Protein AF-A0A350PEY7-F1 (afdb_monomer_lite)

Secondary structure (DSSP, 8-state):
--HHHHHHHHHHHHHHHHH-S-HHHHHHHHHHHHHHHHHTT-HHHHHHHHHHHHHHHHHHHHHHHHTT-HHHHHHHHHHHHHHHHHHHHTTHHHHHHHHHHHHTSTTTS-S-STT-SPPHHHHGGG--

Foldseek 3Di:
DCLVVLLVQLVQLLCCCLPPPCNVVSLVSNLVSLLVNVVVPDVVVNVVSVVVSVVVLVVSLVVCVVVVVVVSNVSSVVSNVVSNCNSNVSCVVVVVVVVVVLCVDPNNPPPPDPDPDDDPVVVCPPVD

pLDDT: mean 77.56, std 16.22, range [42.59, 95.06]

Radius of gyration: 21.5 Å; chains: 1; bounding box: 45×40×64 Å

Structure (mmCIF, N/CA/C/O backbone):
data_AF-A0A350PEY7-F1
#
_entry.id   AF-A0A350PEY7-F1
#
loop_
_atom_site.group_PDB
_atom_site.id
_atom_site.type_symbol
_atom_site.label_atom_id
_atom_site.label_alt_id
_atom_site.label_comp_id
_atom_site.label_asym_id
_atom_site.label_entity_id
_atom_site.label_seq_id
_atom_site.pdbx_PDB_ins_code
_atom_site.Cartn_x
_atom_site.Cartn_y
_atom_site.Cartn_z
_atom_site.occupancy
_atom_site.B_iso_or_equiv
_atom_site.auth_seq_id
_atom_site.auth_comp_id
_atom_site.auth_asym_id
_atom_site.auth_atom_id
_atom_site.pdbx_PDB_model_num
ATOM 1 N N . ASN A 1 1 ? -2.170 0.835 -22.657 1.00 52.88 1 ASN A N 1
ATOM 2 C CA . ASN A 1 1 ? -3.436 1.123 -21.928 1.00 52.88 1 ASN A CA 1
ATOM 3 C C . ASN A 1 1 ? -3.912 0.004 -20.985 1.00 52.88 1 ASN A C 1
ATOM 5 O O . ASN A 1 1 ? -5.063 0.040 -20.575 1.00 52.88 1 ASN A O 1
ATOM 9 N N . ALA A 1 2 ? -3.071 -0.958 -20.571 1.00 60.31 2 ALA A N 1
ATOM 10 C CA . ALA A 1 2 ? -3.497 -2.057 -19.684 1.00 60.31 2 ALA A CA 1
ATOM 11 C C . ALA A 1 2 ? -3.468 -1.709 -18.178 1.00 60.31 2 ALA A C 1
ATOM 13 O O . ALA A 1 2 ? -4.164 -2.343 -17.395 1.00 60.31 2 ALA A O 1
ATOM 14 N N . ALA A 1 3 ? -2.706 -0.687 -17.764 1.00 59.81 3 ALA A N 1
ATOM 15 C CA . ALA A 1 3 ? -2.516 -0.343 -16.348 1.00 59.81 3 ALA A CA 1
ATOM 16 C C . ALA A 1 3 ? -3.815 0.094 -15.638 1.00 59.81 3 ALA A C 1
ATOM 18 O O . ALA A 1 3 ? -4.064 -0.304 -14.503 1.00 59.81 3 ALA A O 1
ATOM 19 N N . LEU A 1 4 ? -4.695 0.831 -16.327 1.00 63.00 4 LEU A N 1
ATOM 20 C CA . LEU A 1 4 ? -5.974 1.289 -15.761 1.00 63.00 4 LEU A CA 1
ATOM 21 C C . LEU A 1 4 ? -6.942 0.140 -15.438 1.00 63.00 4 LEU A C 1
ATOM 23 O O . LEU A 1 4 ? -7.788 0.291 -14.563 1.00 63.00 4 LEU A O 1
ATOM 27 N N . ALA A 1 5 ? -6.811 -1.013 -16.102 1.00 78.38 5 ALA A N 1
ATOM 28 C CA . ALA A 1 5 ? -7.668 -2.167 -15.839 1.00 78.38 5 ALA A CA 1
ATOM 29 C C . ALA A 1 5 ? -7.355 -2.842 -14.491 1.00 78.38 5 ALA A C 1
ATOM 31 O O . ALA A 1 5 ? -8.232 -3.486 -13.918 1.00 78.38 5 ALA A O 1
ATOM 32 N N . TYR A 1 6 ? -6.130 -2.685 -13.971 1.00 82.62 6 TYR A N 1
ATOM 33 C CA . TYR A 1 6 ? -5.686 -3.305 -12.715 1.00 82.62 6 TYR A CA 1
ATOM 34 C C . TYR A 1 6 ? -5.877 -2.406 -11.488 1.00 82.62 6 TYR A C 1
ATOM 36 O O . TYR A 1 6 ? -6.078 -2.922 -10.390 1.00 82.62 6 TYR A O 1
ATOM 44 N N . ALA A 1 7 ? -5.931 -1.085 -11.675 1.00 84.00 7 ALA A N 1
ATOM 45 C CA . ALA A 1 7 ? -6.232 -0.108 -10.627 1.0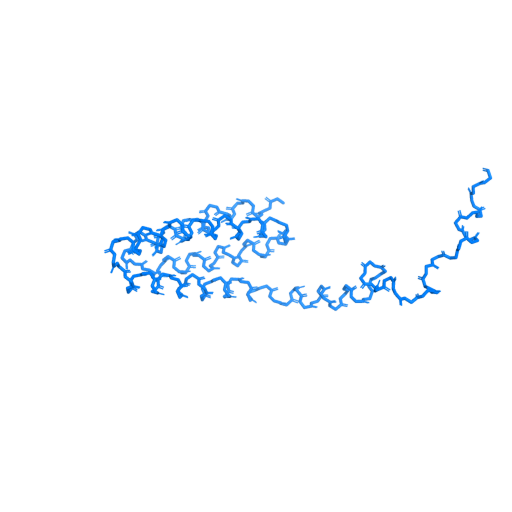0 84.00 7 ALA A CA 1
ATOM 46 C C . ALA A 1 7 ? -7.459 -0.461 -9.745 1.00 84.00 7 ALA A C 1
ATOM 48 O O . ALA A 1 7 ? -7.324 -0.465 -8.518 1.00 84.00 7 ALA A O 1
ATOM 49 N N . PRO A 1 8 ? -8.644 -0.828 -10.288 1.00 88.44 8 PRO A N 1
ATOM 50 C CA . PRO A 1 8 ? -9.787 -1.198 -9.447 1.00 88.44 8 PRO A CA 1
ATOM 51 C C . PRO A 1 8 ? -9.526 -2.450 -8.598 1.00 88.44 8 PRO A C 1
ATOM 53 O O . PRO A 1 8 ? -10.032 -2.549 -7.482 1.00 88.44 8 PRO A O 1
ATOM 56 N N . TRP A 1 9 ? -8.700 -3.385 -9.076 1.00 90.12 9 TRP A N 1
ATOM 57 C CA . TRP A 1 9 ? -8.338 -4.588 -8.323 1.00 90.12 9 TRP A CA 1
ATOM 58 C C . TRP A 1 9 ? -7.388 -4.282 -7.168 1.00 90.12 9 TRP A C 1
ATOM 60 O O . TRP A 1 9 ? -7.537 -4.861 -6.091 1.00 90.12 9 TRP A O 1
ATOM 70 N N . VAL A 1 10 ? -6.463 -3.335 -7.349 1.00 89.12 10 VAL A N 1
ATOM 71 C CA . VAL A 1 10 ? -5.614 -2.865 -6.249 1.00 89.12 10 VAL A CA 1
ATOM 72 C C . VAL A 1 10 ? -6.460 -2.163 -5.186 1.00 89.12 10 VAL A C 1
ATOM 74 O O . VAL A 1 10 ? -6.314 -2.459 -3.999 1.00 89.12 10 VAL A O 1
ATOM 77 N N . LEU A 1 11 ? -7.401 -1.303 -5.595 1.00 91.44 11 LEU A N 1
ATOM 78 C CA . LEU A 1 11 ? -8.335 -0.649 -4.671 1.00 91.44 11 LEU A CA 1
ATOM 79 C C . LEU A 1 11 ? -9.212 -1.666 -3.928 1.00 91.44 11 LEU A C 1
ATOM 81 O O . LEU A 1 11 ? -9.411 -1.532 -2.722 1.00 91.44 11 LEU A O 1
ATOM 85 N N . ALA A 1 12 ? -9.687 -2.714 -4.606 1.00 92.00 12 ALA A N 1
ATOM 86 C CA . ALA A 1 12 ? -10.437 -3.796 -3.971 1.00 92.00 12 ALA A CA 1
ATOM 87 C C . ALA A 1 12 ? -9.586 -4.563 -2.943 1.00 92.00 12 ALA A C 1
ATOM 89 O O . ALA A 1 12 ? -10.069 -4.889 -1.855 1.00 92.00 12 ALA A O 1
ATOM 90 N N . GLY A 1 13 ? -8.310 -4.819 -3.255 1.00 91.38 13 GLY A N 1
ATOM 91 C CA . GLY A 1 13 ? -7.342 -5.405 -2.326 1.00 91.38 13 GLY A CA 1
ATOM 92 C C . GLY A 1 13 ? -7.127 -4.535 -1.085 1.00 91.38 13 GLY A C 1
ATOM 93 O O . GLY A 1 13 ? -7.250 -5.033 0.036 1.00 91.38 13 GLY A O 1
ATOM 94 N N . TYR A 1 14 ? -6.898 -3.233 -1.286 1.00 93.25 14 TYR A N 1
ATOM 95 C CA . TYR A 1 14 ? -6.769 -2.237 -0.219 1.00 93.25 14 TYR A CA 1
ATOM 96 C C . TYR A 1 14 ? -8.021 -2.195 0.669 1.00 93.25 14 TYR A C 1
ATOM 98 O O . TYR A 1 14 ? -7.925 -2.338 1.888 1.00 93.25 14 TYR A O 1
ATOM 106 N N . TRP A 1 15 ? -9.206 -2.076 0.065 1.00 92.62 15 TRP A N 1
ATOM 107 C CA . TRP A 1 15 ? -10.471 -1.991 0.793 1.00 92.62 15 TRP A CA 1
ATOM 108 C C . TRP A 1 15 ? -10.741 -3.247 1.625 1.00 92.62 15 TRP A C 1
ATOM 110 O O . TRP A 1 15 ? -11.157 -3.170 2.781 1.00 92.62 15 TRP A O 1
ATOM 120 N N . LYS A 1 16 ? -10.433 -4.426 1.078 1.00 91.62 16 LYS A N 1
ATOM 121 C CA . LYS A 1 16 ? -10.555 -5.691 1.808 1.00 91.62 16 LYS A CA 1
ATOM 122 C C . LYS A 1 16 ? -9.573 -5.773 2.980 1.00 91.62 16 LYS A C 1
ATOM 124 O O . LYS A 1 16 ? -9.930 -6.313 4.022 1.00 91.62 16 LYS A O 1
ATOM 129 N N . LEU A 1 17 ? -8.367 -5.226 2.839 1.00 91.12 17 LEU A N 1
ATOM 130 C CA . LEU A 1 17 ? -7.367 -5.142 3.910 1.00 91.12 17 LEU A CA 1
ATOM 131 C C . LEU A 1 17 ? -7.819 -4.254 5.077 1.00 91.12 17 LEU A C 1
ATOM 133 O O . LEU A 1 17 ? -7.525 -4.575 6.231 1.00 91.12 17 LEU A O 1
ATOM 137 N N . THR A 1 18 ? -8.540 -3.171 4.783 1.00 87.88 18 THR A N 1
ATOM 138 C CA . THR A 1 18 ? -9.003 -2.203 5.786 1.00 87.88 18 THR A CA 1
ATOM 139 C C . THR A 1 18 ? -10.343 -2.577 6.423 1.00 87.88 18 THR A C 1
ATOM 141 O O . THR A 1 18 ? -10.498 -2.391 7.628 1.00 87.88 18 THR A O 1
ATOM 144 N N . HIS A 1 19 ? -11.282 -3.152 5.663 1.00 86.75 19 HIS A N 1
ATOM 145 C CA . HIS A 1 19 ? -12.668 -3.375 6.106 1.00 86.75 19 HIS A CA 1
ATOM 146 C C . HIS A 1 19 ? -13.031 -4.846 6.369 1.00 86.75 19 HIS A C 1
ATOM 148 O O . HIS A 1 19 ? -14.084 -5.124 6.943 1.00 86.75 19 HIS A O 1
ATOM 154 N N . SER A 1 20 ? -12.198 -5.815 5.967 1.00 85.56 20 SER A N 1
ATOM 155 C CA . SER A 1 20 ? -12.486 -7.242 6.172 1.00 85.56 20 SER A CA 1
ATOM 156 C C . SER A 1 20 ? -11.694 -7.848 7.328 1.00 85.56 20 SER A C 1
ATOM 158 O O . SER A 1 20 ? -10.526 -7.535 7.558 1.00 85.56 20 SER A O 1
ATOM 160 N N . LYS A 1 21 ? -12.301 -8.835 7.999 1.00 80.75 21 LYS A N 1
ATOM 161 C CA . LYS A 1 21 ? -11.599 -9.706 8.954 1.00 80.75 21 LYS A CA 1
ATOM 162 C C . LYS A 1 21 ? -10.545 -10.581 8.262 1.00 80.75 21 LYS A C 1
ATOM 164 O O . LYS A 1 21 ? -9.524 -10.902 8.865 1.00 80.75 21 LYS A O 1
ATOM 169 N N . ASN A 1 22 ? -10.763 -10.953 6.994 1.00 87.25 22 ASN A N 1
ATOM 170 C CA . ASN A 1 22 ? -9.836 -11.795 6.235 1.00 87.25 22 ASN A CA 1
ATOM 171 C C . ASN A 1 22 ? -8.781 -10.949 5.502 1.00 87.25 22 ASN A C 1
ATOM 173 O O . ASN A 1 22 ? -8.846 -10.737 4.287 1.00 87.25 22 ASN A O 1
ATOM 177 N N . LYS A 1 23 ? -7.793 -10.479 6.271 1.00 87.38 23 LYS A N 1
ATOM 178 C CA . LYS A 1 23 ? -6.701 -9.625 5.780 1.00 87.38 23 LYS A CA 1
ATOM 179 C C . LYS A 1 23 ? -5.772 -10.339 4.795 1.00 87.38 23 LYS A C 1
ATOM 181 O O . LYS A 1 23 ? -5.249 -9.695 3.894 1.00 87.38 23 LYS A O 1
ATOM 186 N N . LEU A 1 24 ? -5.607 -11.660 4.915 1.00 89.44 24 LEU A N 1
ATOM 187 C CA . LEU A 1 24 ? -4.732 -12.445 4.037 1.00 89.44 24 LEU A CA 1
ATOM 188 C C . LEU A 1 24 ? -5.243 -12.450 2.592 1.00 89.44 24 LEU A C 1
ATOM 190 O O . LEU A 1 24 ? -4.483 -12.222 1.657 1.00 89.44 24 LEU A O 1
ATOM 194 N N . ALA A 1 25 ? -6.550 -12.643 2.406 1.00 89.19 25 ALA A N 1
ATOM 195 C CA . ALA A 1 25 ? -7.150 -12.592 1.078 1.00 89.19 25 ALA A CA 1
ATOM 196 C C . ALA A 1 25 ? -7.131 -11.171 0.478 1.00 89.19 25 ALA A C 1
ATOM 198 O O . ALA A 1 25 ? -7.094 -11.032 -0.741 1.00 89.19 25 ALA A O 1
ATOM 199 N N . GLY A 1 26 ? -7.164 -10.127 1.317 1.00 90.88 26 GLY A N 1
ATOM 200 C CA . GLY A 1 26 ? -6.940 -8.741 0.889 1.00 90.88 26 GLY A CA 1
ATOM 201 C C . GLY A 1 26 ? -5.498 -8.504 0.441 1.00 90.88 26 GLY A C 1
ATOM 202 O O . GLY A 1 26 ? -5.280 -7.971 -0.642 1.00 90.88 26 GLY A O 1
ATOM 203 N N . LEU A 1 27 ? -4.525 -8.989 1.221 1.00 92.19 27 LEU A N 1
ATOM 204 C CA . LEU A 1 27 ? -3.101 -8.909 0.901 1.00 92.19 27 LEU A CA 1
ATOM 205 C C . LEU A 1 27 ? -2.774 -9.609 -0.419 1.00 92.19 27 LEU A C 1
ATOM 207 O O . LEU A 1 27 ? -2.140 -9.008 -1.274 1.00 92.19 27 LEU A O 1
ATOM 211 N N . LEU A 1 28 ? -3.224 -10.853 -0.608 1.00 91.94 28 LEU A N 1
ATOM 212 C CA . LEU A 1 28 ? -2.966 -11.599 -1.842 1.00 91.94 28 LEU A CA 1
ATOM 213 C C . LEU A 1 28 ? -3.527 -10.871 -3.067 1.00 91.94 28 LEU A C 1
ATOM 215 O O . LEU A 1 28 ? -2.830 -10.741 -4.071 1.00 91.94 28 LEU A O 1
ATOM 219 N N . LEU A 1 29 ? -4.755 -10.353 -2.968 1.00 92.75 29 LEU A N 1
ATOM 220 C CA . LEU A 1 29 ? -5.371 -9.584 -4.046 1.00 92.75 29 LEU A CA 1
ATOM 221 C C . LEU A 1 29 ? -4.584 -8.300 -4.339 1.00 92.75 29 LEU A C 1
ATOM 223 O O . LEU A 1 29 ? -4.289 -8.024 -5.498 1.00 92.75 29 LEU A O 1
ATOM 227 N N . PHE A 1 30 ? -4.207 -7.556 -3.296 1.00 93.19 30 PHE A N 1
ATOM 228 C CA . PHE A 1 30 ? -3.416 -6.334 -3.416 1.00 93.19 30 PHE A CA 1
ATOM 229 C C . PHE A 1 30 ? -2.050 -6.603 -4.063 1.00 93.19 30 PHE A C 1
ATOM 231 O O . PHE A 1 30 ? -1.706 -5.945 -5.039 1.00 93.19 30 PHE A O 1
ATOM 238 N N . CYS A 1 31 ? -1.307 -7.609 -3.590 1.00 90.88 31 CYS A N 1
ATOM 239 C CA . CYS A 1 31 ? -0.008 -7.999 -4.146 1.00 90.88 31 CYS A CA 1
ATOM 240 C C . CYS A 1 31 ? -0.097 -8.358 -5.631 1.00 90.88 31 CYS A C 1
ATOM 242 O O . CYS A 1 31 ? 0.700 -7.876 -6.433 1.00 90.88 31 CYS A O 1
ATOM 244 N N . VAL A 1 32 ? -1.051 -9.220 -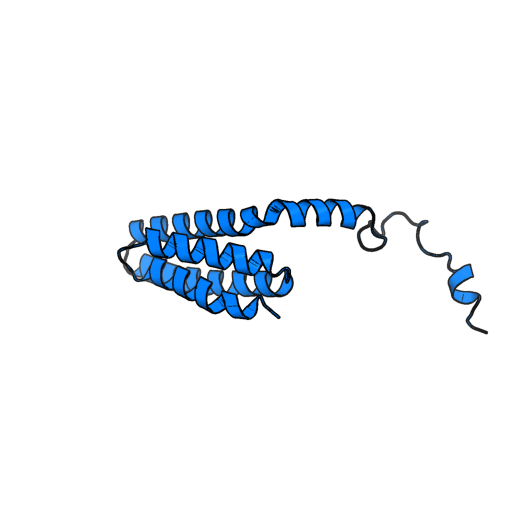5.997 1.00 90.25 32 VAL A N 1
ATOM 245 C CA . VAL A 1 32 ? -1.214 -9.696 -7.378 1.00 90.25 32 VAL A CA 1
ATOM 246 C C . VAL A 1 32 ? -1.614 -8.542 -8.291 1.00 90.25 32 VAL A C 1
ATOM 248 O O . VAL A 1 32 ? -1.033 -8.383 -9.362 1.00 90.25 32 VAL A O 1
ATOM 251 N N . ALA A 1 33 ? -2.564 -7.711 -7.861 1.00 90.56 33 ALA A N 1
ATOM 252 C CA . ALA A 1 33 ? -3.002 -6.557 -8.632 1.00 90.56 33 ALA A CA 1
ATOM 253 C C . ALA A 1 33 ? -1.870 -5.530 -8.811 1.00 90.56 33 ALA A C 1
ATOM 255 O O . ALA A 1 33 ? -1.639 -5.090 -9.934 1.00 90.56 33 ALA A O 1
ATOM 256 N N . MET A 1 34 ? -1.108 -5.233 -7.751 1.00 88.12 34 MET A N 1
ATOM 257 C CA . MET A 1 34 ? 0.067 -4.355 -7.818 1.00 88.12 34 MET A CA 1
ATOM 258 C C . MET A 1 34 ? 1.130 -4.908 -8.770 1.00 88.12 34 MET A C 1
ATOM 260 O O . MET A 1 34 ? 1.647 -4.178 -9.609 1.00 88.12 34 MET A O 1
ATOM 264 N N . ALA A 1 35 ? 1.435 -6.207 -8.697 1.00 87.00 35 ALA A N 1
ATOM 265 C CA . ALA A 1 35 ? 2.400 -6.833 -9.599 1.00 87.00 35 ALA A CA 1
ATOM 266 C C . ALA A 1 35 ? 1.957 -6.745 -11.071 1.00 87.00 35 ALA A C 1
ATOM 268 O O . ALA A 1 35 ? 2.778 -6.494 -11.954 1.00 87.00 35 ALA A O 1
ATOM 269 N N . LEU A 1 36 ? 0.662 -6.928 -11.348 1.00 86.00 36 LEU A N 1
ATOM 270 C CA . LEU A 1 36 ? 0.100 -6.803 -12.695 1.00 86.00 36 LEU A CA 1
ATOM 271 C C . LEU A 1 36 ? 0.109 -5.357 -13.200 1.00 86.00 36 LEU A C 1
ATOM 273 O O . LEU A 1 36 ? 0.419 -5.129 -14.370 1.00 86.00 36 LEU A O 1
ATOM 277 N N . GLU A 1 37 ? -0.188 -4.393 -12.330 1.00 84.94 37 GLU A N 1
ATOM 278 C CA . GLU A 1 37 ? -0.140 -2.969 -12.653 1.00 84.94 37 GLU A CA 1
ATOM 279 C C . GLU A 1 37 ? 1.285 -2.526 -13.001 1.00 84.94 37 GLU A C 1
ATOM 281 O O . GLU A 1 37 ? 1.504 -1.938 -14.060 1.00 84.94 37 GLU A O 1
ATOM 286 N N . VAL A 1 38 ? 2.267 -2.882 -12.167 1.00 81.31 38 VAL A N 1
ATOM 287 C CA . VAL A 1 38 ? 3.682 -2.564 -12.410 1.00 81.31 38 VAL A CA 1
ATOM 288 C C . VAL A 1 38 ? 4.167 -3.244 -13.696 1.00 81.31 38 VAL A C 1
ATOM 290 O O . VAL A 1 38 ? 4.831 -2.613 -14.521 1.00 81.31 38 VAL A O 1
ATOM 293 N N . ARG A 1 39 ? 3.776 -4.505 -13.936 1.00 80.38 39 ARG A N 1
ATOM 294 C CA . ARG A 1 39 ? 4.112 -5.238 -15.170 1.00 80.38 39 ARG A CA 1
ATOM 295 C C . ARG A 1 39 ? 3.513 -4.609 -16.428 1.00 80.38 39 ARG A C 1
ATOM 297 O O . ARG A 1 39 ? 4.042 -4.832 -17.514 1.00 80.38 39 ARG A O 1
ATOM 304 N N . ALA A 1 40 ? 2.440 -3.825 -16.315 1.00 79.12 40 ALA A N 1
ATOM 305 C CA . ALA A 1 40 ? 1.856 -3.124 -17.456 1.00 79.12 40 ALA A CA 1
ATOM 306 C C . ALA A 1 40 ? 2.782 -2.034 -18.035 1.00 79.12 40 ALA A C 1
ATOM 308 O O . ALA A 1 40 ? 2.474 -1.495 -19.098 1.00 79.12 40 ALA A O 1
ATOM 309 N N . GLY A 1 41 ? 3.909 -1.725 -17.377 1.00 69.56 41 GLY A N 1
ATOM 310 C CA . GLY A 1 41 ? 5.015 -0.975 -17.976 1.00 69.56 41 GLY A CA 1
ATOM 311 C C . GLY A 1 41 ? 4.765 0.526 -18.127 1.00 69.56 41 GLY A C 1
ATOM 312 O O . GLY A 1 41 ? 5.447 1.185 -18.907 1.00 69.56 41 GLY A O 1
ATOM 313 N N . HIS A 1 42 ? 3.798 1.084 -17.396 1.00 76.25 42 HIS A N 1
ATOM 314 C CA . HIS A 1 42 ? 3.497 2.518 -17.397 1.00 76.25 42 HIS A CA 1
ATOM 315 C C . HIS A 1 42 ? 3.902 3.160 -16.057 1.00 76.25 42 HIS A C 1
ATOM 317 O O . HIS A 1 42 ? 3.034 3.401 -15.215 1.00 76.25 42 HIS A O 1
ATOM 323 N N . PRO A 1 43 ? 5.193 3.488 -15.846 1.00 72.75 43 PRO A N 1
ATOM 324 C CA . PRO A 1 43 ? 5.690 3.985 -14.559 1.00 72.75 43 PRO A CA 1
ATOM 325 C C . PRO A 1 43 ? 5.010 5.284 -14.104 1.00 72.75 43 PRO A C 1
ATOM 327 O O . PRO A 1 43 ? 4.831 5.492 -12.909 1.00 72.75 43 PRO A O 1
ATOM 330 N N . GLN A 1 44 ? 4.566 6.127 -15.045 1.00 74.44 44 GLN A N 1
ATOM 331 C CA . GLN A 1 44 ? 3.793 7.337 -14.742 1.00 74.44 44 GLN A CA 1
ATOM 332 C C . GLN A 1 44 ? 2.468 7.012 -14.040 1.00 74.44 44 GLN A C 1
ATOM 334 O O . GLN A 1 44 ? 2.145 7.631 -13.032 1.00 74.44 44 GLN A O 1
ATOM 339 N N . ILE A 1 45 ? 1.713 6.026 -14.539 1.00 80.44 45 ILE A N 1
ATOM 340 C CA . ILE A 1 45 ? 0.406 5.660 -13.973 1.00 80.44 45 ILE A CA 1
ATOM 341 C C . ILE A 1 45 ? 0.598 5.081 -12.572 1.00 80.44 45 ILE A C 1
ATOM 343 O O . ILE A 1 45 ? -0.036 5.555 -11.635 1.00 80.44 45 ILE A O 1
ATOM 347 N N . THR A 1 46 ? 1.535 4.143 -12.417 1.00 82.44 46 THR A N 1
ATOM 348 C CA . THR A 1 46 ? 1.854 3.541 -11.117 1.00 82.44 46 THR A CA 1
ATOM 349 C C . THR A 1 46 ? 2.296 4.588 -10.096 1.00 82.44 46 THR A C 1
ATOM 351 O O . THR A 1 46 ? 1.880 4.537 -8.943 1.00 82.44 46 THR A O 1
ATOM 354 N N . TYR A 1 47 ? 3.088 5.583 -10.505 1.00 82.50 47 TYR A N 1
ATOM 355 C CA . TYR A 1 47 ? 3.515 6.670 -9.624 1.00 82.50 47 TYR A CA 1
ATOM 356 C C . TYR A 1 47 ? 2.332 7.479 -9.072 1.00 82.50 47 TYR A C 1
ATOM 358 O O . TYR A 1 47 ? 2.218 7.660 -7.860 1.00 82.50 47 TYR A O 1
ATOM 366 N N . TYR A 1 48 ? 1.407 7.913 -9.934 1.00 85.69 48 TYR A N 1
ATOM 367 C CA . TYR A 1 48 ? 0.205 8.626 -9.483 1.00 85.69 48 TYR A CA 1
ATOM 368 C C . TYR A 1 48 ? -0.731 7.739 -8.660 1.00 85.69 48 TYR A C 1
ATOM 370 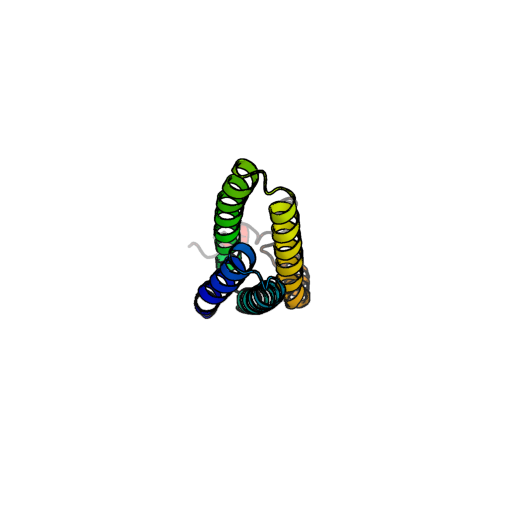O O . TYR A 1 48 ? -1.352 8.198 -7.702 1.00 85.69 48 TYR A O 1
ATOM 378 N N . PHE A 1 49 ? -0.807 6.458 -8.999 1.00 85.62 49 PHE A N 1
ATOM 379 C CA . PHE A 1 49 ? -1.655 5.512 -8.297 1.00 85.62 49 PHE A CA 1
ATOM 380 C C . PHE A 1 49 ? -1.145 5.195 -6.880 1.00 85.62 49 PHE A C 1
ATOM 382 O O . PHE A 1 49 ? -1.936 5.099 -5.942 1.00 85.62 49 PHE A O 1
ATOM 389 N N . MET A 1 50 ? 0.175 5.166 -6.675 1.00 85.06 50 MET A N 1
ATOM 390 C CA . MET A 1 50 ? 0.774 5.071 -5.338 1.00 85.06 50 MET A CA 1
ATOM 391 C C . MET A 1 50 ? 0.394 6.258 -4.443 1.00 85.06 50 MET A C 1
ATOM 393 O O . MET A 1 50 ? 0.130 6.059 -3.256 1.00 85.06 50 MET A O 1
ATOM 397 N N . TYR A 1 51 ? 0.287 7.475 -4.992 1.00 89.25 51 TYR A N 1
ATOM 398 C CA . TYR A 1 51 ? -0.229 8.615 -4.227 1.00 89.25 51 TYR A CA 1
ATOM 399 C C . TYR A 1 51 ? -1.690 8.437 -3.832 1.00 89.25 51 TYR A C 1
ATOM 401 O O . TYR A 1 51 ? -2.042 8.729 -2.691 1.00 89.25 51 TYR A O 1
ATOM 409 N N . LEU A 1 52 ? -2.534 7.928 -4.734 1.00 90.50 52 LEU A N 1
ATOM 410 C CA . LEU A 1 52 ? -3.937 7.643 -4.427 1.00 90.50 52 LEU A CA 1
ATOM 411 C C . LEU A 1 52 ? -4.057 6.671 -3.241 1.00 90.50 52 LEU A C 1
ATOM 413 O O . LEU A 1 52 ? -4.762 6.969 -2.277 1.00 90.50 52 LEU A O 1
ATOM 417 N N . ILE A 1 53 ? -3.332 5.546 -3.281 1.00 91.25 53 ILE A N 1
ATOM 418 C CA . ILE A 1 53 ? -3.283 4.577 -2.174 1.00 91.25 53 ILE A CA 1
ATOM 419 C C . ILE A 1 53 ? -2.749 5.240 -0.895 1.00 91.25 53 ILE A C 1
ATOM 421 O O . ILE A 1 53 ? -3.294 5.016 0.184 1.00 91.25 53 ILE A O 1
ATOM 425 N N . GLY A 1 54 ? -1.724 6.089 -1.009 1.00 92.75 54 GLY A N 1
ATOM 426 C CA . GLY A 1 54 ? -1.154 6.836 0.112 1.00 92.75 54 GLY A CA 1
ATOM 427 C C . GLY A 1 54 ? -2.169 7.751 0.803 1.00 92.75 54 GLY A C 1
ATOM 428 O O . GLY A 1 54 ? -2.293 7.712 2.026 1.00 92.75 54 GLY A O 1
ATOM 429 N N . PHE A 1 55 ? -2.948 8.526 0.045 1.00 94.81 55 PHE A N 1
ATOM 430 C CA . PHE A 1 55 ? -3.990 9.390 0.611 1.00 94.81 55 PHE A CA 1
ATOM 431 C C . PHE A 1 55 ? -5.117 8.594 1.278 1.00 94.81 55 PHE A C 1
ATOM 433 O O . PHE A 1 55 ? -5.573 8.975 2.360 1.00 94.81 55 PHE A O 1
ATOM 440 N N . LEU A 1 56 ? -5.538 7.475 0.679 1.00 92.81 56 LEU A N 1
ATOM 441 C CA . LEU A 1 56 ? -6.523 6.574 1.289 1.00 92.81 56 LEU A CA 1
ATOM 442 C C . LEU A 1 56 ? -6.003 6.004 2.610 1.00 92.81 56 LEU A C 1
ATOM 444 O O . LEU A 1 56 ? -6.696 6.075 3.627 1.00 92.81 56 LEU A O 1
ATOM 448 N N . TRP A 1 57 ? -4.757 5.525 2.612 1.00 94.06 57 TRP A N 1
ATOM 449 C CA . TRP A 1 57 ? -4.104 5.008 3.809 1.00 94.06 57 TRP A CA 1
ATOM 450 C C . TRP A 1 57 ? -4.019 6.065 4.909 1.00 94.06 57 TRP A C 1
ATOM 452 O O . TRP A 1 57 ? -4.356 5.756 6.048 1.00 94.06 57 TRP A O 1
ATOM 462 N N . ILE A 1 58 ? -3.648 7.313 4.599 1.00 95.06 58 ILE A N 1
ATOM 463 C CA . ILE A 1 58 ? -3.624 8.408 5.584 1.00 95.06 58 ILE A CA 1
ATOM 464 C C . ILE A 1 58 ? -5.024 8.651 6.163 1.00 95.06 58 ILE A C 1
ATOM 466 O O . ILE A 1 58 ? -5.171 8.763 7.381 1.00 95.06 58 ILE A O 1
ATOM 470 N N . SER A 1 59 ? -6.056 8.701 5.313 1.00 94.00 59 SER A N 1
ATOM 471 C CA . SER A 1 59 ? -7.442 8.924 5.745 1.00 94.00 59 SER A CA 1
ATOM 472 C C . SER A 1 59 ? -7.931 7.832 6.701 1.00 94.00 59 SER A C 1
ATOM 474 O O . SER A 1 59 ? -8.472 8.133 7.767 1.00 94.00 59 SER A O 1
ATOM 476 N N . ASP A 1 60 ? -7.704 6.564 6.357 1.00 91.25 60 ASP A N 1
ATOM 477 C CA . ASP A 1 60 ? -8.133 5.435 7.186 1.00 91.25 60 ASP A CA 1
ATOM 478 C C . ASP A 1 60 ? -7.279 5.298 8.450 1.00 91.25 60 ASP A C 1
ATOM 480 O O . ASP A 1 60 ? -7.798 5.009 9.529 1.00 91.25 60 ASP A O 1
ATOM 484 N N . SER A 1 61 ? -5.983 5.594 8.356 1.00 91.44 61 SER A N 1
ATOM 485 C CA . SER A 1 61 ? -5.085 5.634 9.512 1.00 91.44 61 SER A CA 1
ATOM 486 C C . SER A 1 61 ? -5.521 6.685 10.523 1.00 91.44 61 SER A C 1
ATOM 488 O O . SER A 1 61 ? -5.539 6.414 11.721 1.00 91.44 61 SER A O 1
ATOM 490 N N . TRP A 1 62 ? -5.938 7.865 10.059 1.00 93.75 62 TRP A N 1
ATOM 491 C CA . TRP A 1 62 ? -6.440 8.917 10.937 1.00 93.75 62 TRP A CA 1
ATOM 492 C C . TRP A 1 62 ? -7.699 8.485 11.702 1.00 93.75 62 TRP A C 1
ATOM 494 O O . TRP A 1 62 ? -7.798 8.735 12.905 1.00 93.75 62 TRP A O 1
ATOM 504 N N . LYS A 1 63 ? -8.626 7.771 11.046 1.00 91.94 63 LYS A N 1
ATOM 505 C CA . LYS A 1 63 ? -9.813 7.196 11.707 1.00 91.94 63 LYS A CA 1
ATOM 506 C C . LYS A 1 63 ? -9.421 6.179 12.781 1.00 91.94 63 LYS A C 1
ATOM 508 O O . LYS A 1 63 ? -9.862 6.308 13.919 1.00 91.94 63 LYS A O 1
ATOM 513 N N . LEU A 1 64 ? -8.531 5.238 12.457 1.00 90.69 64 LEU A N 1
ATOM 514 C CA . LEU A 1 64 ? -8.070 4.208 13.398 1.00 90.69 64 LEU A CA 1
ATOM 515 C C . LEU A 1 64 ? -7.342 4.806 14.609 1.00 90.69 64 LEU A C 1
ATOM 517 O O . LEU A 1 64 ? -7.525 4.351 15.737 1.00 90.69 64 LEU A O 1
ATOM 521 N N . ILE A 1 65 ? -6.542 5.855 14.403 1.00 91.94 65 ILE A N 1
ATOM 522 C CA . ILE A 1 65 ? -5.880 6.577 15.498 1.00 91.94 65 ILE A CA 1
ATOM 523 C C . ILE A 1 65 ? -6.920 7.265 16.390 1.00 91.94 65 ILE A C 1
ATOM 525 O O . ILE A 1 65 ? -6.825 7.180 17.616 1.00 91.94 65 ILE A O 1
ATOM 529 N N . LYS A 1 66 ? -7.938 7.902 15.796 1.00 93.50 66 LYS A N 1
ATOM 530 C CA . LYS A 1 66 ? -9.029 8.552 16.537 1.00 93.50 66 LYS A CA 1
ATOM 531 C C . LYS A 1 66 ? -9.847 7.549 17.360 1.00 93.50 66 LYS A C 1
ATOM 533 O O . LYS A 1 66 ? -10.234 7.857 18.484 1.00 93.50 66 LYS A O 1
ATOM 538 N N . GLU A 1 67 ? -10.059 6.349 16.829 1.00 92.31 67 GLU A N 1
ATOM 539 C CA . GLU A 1 67 ? -10.753 5.237 17.495 1.00 92.31 67 GLU A CA 1
ATOM 540 C C . GLU A 1 67 ? -9.869 4.480 18.505 1.00 92.31 67 GLU A C 1
ATOM 542 O O . GLU A 1 67 ? -10.346 3.577 19.186 1.00 92.31 67 GLU A O 1
ATOM 547 N N . LYS A 1 68 ? -8.594 4.874 18.665 1.00 91.06 68 LYS A N 1
ATOM 548 C CA . LYS A 1 68 ? -7.585 4.215 19.523 1.00 91.06 68 LYS A CA 1
ATOM 549 C C . LYS A 1 68 ? -7.278 2.761 19.125 1.00 91.06 68 LYS A C 1
ATOM 551 O O . LYS A 1 68 ? -6.693 2.002 19.896 1.00 91.06 68 LYS A O 1
ATOM 556 N N . GLU A 1 69 ? -7.565 2.402 17.881 1.00 90.75 69 GLU A N 1
ATOM 557 C CA . GLU A 1 69 ? -7.341 1.098 17.246 1.00 90.75 69 GLU A CA 1
ATOM 558 C C . GLU A 1 69 ? -5.876 0.939 16.760 1.00 90.75 69 GLU A C 1
ATOM 560 O O . GLU A 1 69 ? -5.590 0.531 15.629 1.00 90.75 69 GLU A O 1
ATOM 565 N N . LEU A 1 70 ? -4.892 1.261 17.614 1.00 89.75 70 LEU A N 1
ATOM 566 C CA . LEU A 1 70 ? -3.467 1.325 17.226 1.00 89.75 70 LEU A CA 1
ATOM 567 C C . LEU A 1 70 ? -2.908 -0.019 16.733 1.00 89.75 70 LEU A C 1
ATOM 569 O O . LEU A 1 70 ? -2.074 -0.065 15.826 1.00 89.75 70 LEU A O 1
ATOM 573 N N . LYS A 1 71 ? -3.392 -1.132 17.298 1.00 89.38 71 LYS A N 1
ATOM 574 C CA . LYS A 1 71 ? -2.997 -2.482 16.872 1.00 89.38 71 LYS A CA 1
ATOM 575 C C . LYS A 1 71 ? -3.460 -2.768 15.444 1.00 89.38 71 LYS A C 1
ATOM 577 O O . LYS A 1 71 ? -2.708 -3.337 14.653 1.00 89.38 71 LYS A O 1
ATOM 582 N N . GLN A 1 72 ? -4.684 -2.372 15.100 1.00 88.69 72 GLN A N 1
ATOM 583 C CA . GLN A 1 72 ? -5.220 -2.558 13.757 1.00 88.69 72 GLN A CA 1
ATOM 584 C C . GLN A 1 72 ? -4.483 -1.684 12.742 1.00 88.69 72 GLN A C 1
ATOM 586 O O . GLN A 1 72 ? -4.117 -2.195 11.682 1.00 88.69 72 GLN A O 1
ATOM 591 N N . PHE A 1 73 ? -4.184 -0.432 13.098 1.00 90.88 73 PHE A N 1
ATOM 592 C CA . PHE A 1 73 ? -3.353 0.464 12.293 1.00 90.88 73 PHE A CA 1
ATOM 593 C C . PHE A 1 73 ? -1.977 -0.146 11.975 1.00 90.88 73 PHE A C 1
ATOM 595 O O . PHE A 1 73 ? -1.588 -0.202 10.806 1.00 90.88 73 PHE A O 1
ATOM 602 N N . GLY A 1 74 ? -1.272 -0.672 12.983 1.00 92.69 74 GLY A N 1
ATOM 603 C CA . GLY A 1 74 ? 0.040 -1.297 12.788 1.00 92.69 74 GLY A CA 1
ATOM 604 C C . GLY A 1 74 ? -0.015 -2.515 11.861 1.00 92.69 74 GLY A C 1
ATOM 605 O O . GLY A 1 74 ? 0.797 -2.635 10.946 1.00 92.69 74 GLY A O 1
ATOM 606 N N . ILE A 1 75 ? -1.018 -3.385 12.038 1.00 92.25 75 ILE A N 1
ATOM 607 C CA . ILE A 1 75 ? -1.201 -4.574 11.190 1.00 92.25 75 ILE A CA 1
ATOM 608 C C . ILE A 1 75 ? -1.491 -4.177 9.738 1.00 92.25 75 ILE A C 1
ATOM 610 O O . ILE A 1 75 ? -0.878 -4.724 8.827 1.00 92.25 75 ILE A O 1
ATOM 614 N N . ILE A 1 76 ? -2.425 -3.249 9.504 1.00 91.25 76 ILE A N 1
ATOM 615 C CA . ILE A 1 76 ? -2.796 -2.824 8.144 1.00 91.25 76 ILE A CA 1
ATOM 616 C C . ILE A 1 76 ? -1.600 -2.178 7.445 1.00 91.25 76 ILE A C 1
ATOM 618 O O . ILE A 1 76 ? -1.296 -2.533 6.309 1.00 91.25 76 ILE A O 1
ATOM 622 N N . THR A 1 77 ? -0.894 -1.285 8.139 1.00 93.81 77 THR A N 1
ATOM 623 C CA . THR A 1 77 ? 0.286 -0.600 7.600 1.00 93.81 77 THR A CA 1
ATOM 624 C C . THR A 1 77 ? 1.383 -1.594 7.235 1.00 93.81 77 THR A C 1
ATOM 626 O O . THR A 1 77 ? 1.901 -1.543 6.123 1.00 93.81 77 THR A O 1
ATOM 629 N N . ALA A 1 78 ? 1.689 -2.553 8.117 1.00 93.94 78 ALA A N 1
ATOM 630 C CA . ALA A 1 78 ? 2.686 -3.583 7.836 1.00 93.94 78 ALA A CA 1
ATOM 631 C C . ALA A 1 78 ? 2.303 -4.440 6.619 1.00 93.94 78 ALA A C 1
ATOM 633 O O . ALA A 1 78 ? 3.134 -4.676 5.745 1.00 93.94 78 ALA A O 1
ATOM 634 N N . LEU A 1 79 ? 1.041 -4.873 6.526 1.00 93.25 79 LEU A N 1
ATOM 635 C CA . LEU A 1 79 ? 0.569 -5.686 5.403 1.00 93.25 79 LEU A CA 1
ATOM 636 C C . LEU A 1 79 ? 0.593 -4.912 4.079 1.00 93.25 79 LEU A C 1
ATOM 638 O O . LEU A 1 79 ? 1.023 -5.468 3.072 1.00 93.25 79 LEU A O 1
ATOM 642 N N . LEU A 1 80 ? 0.188 -3.639 4.071 1.00 92.19 80 LEU A N 1
ATOM 643 C CA . LEU A 1 80 ? 0.274 -2.790 2.879 1.00 92.19 80 LEU A CA 1
ATOM 644 C C . LEU A 1 80 ? 1.720 -2.602 2.424 1.00 92.19 80 LEU A C 1
ATOM 646 O O . LEU A 1 80 ? 2.000 -2.712 1.234 1.00 92.19 80 LEU A O 1
ATOM 650 N N . PHE A 1 81 ? 2.641 -2.373 3.362 1.00 92.56 81 PHE A N 1
ATOM 651 C CA . PHE A 1 81 ? 4.054 -2.190 3.043 1.00 92.56 81 PHE A CA 1
ATOM 652 C C . PHE A 1 81 ? 4.674 -3.470 2.472 1.00 92.56 81 PHE A C 1
ATOM 654 O O . PHE A 1 81 ? 5.312 -3.436 1.421 1.00 92.56 81 PHE A O 1
ATOM 661 N N . ILE A 1 82 ? 4.416 -4.615 3.113 1.00 92.19 82 ILE A N 1
ATOM 662 C CA . ILE A 1 82 ? 4.845 -5.933 2.626 1.00 92.19 82 ILE A CA 1
ATOM 663 C C . ILE A 1 82 ? 4.274 -6.192 1.230 1.00 92.19 82 ILE A C 1
ATOM 665 O O . ILE A 1 82 ? 5.011 -6.576 0.323 1.00 92.19 82 ILE A O 1
ATOM 669 N N . GLY A 1 83 ? 2.976 -5.950 1.032 1.00 89.12 83 GLY A N 1
ATOM 670 C CA . GLY A 1 83 ? 2.335 -6.207 -0.250 1.00 89.12 83 GLY A CA 1
ATOM 671 C C . GLY A 1 83 ? 2.803 -5.282 -1.369 1.00 89.12 83 GLY A C 1
ATOM 672 O O . GLY A 1 83 ? 2.991 -5.731 -2.498 1.00 89.12 83 GLY A O 1
ATOM 673 N N . GLY A 1 84 ? 3.065 -4.014 -1.048 1.00 87.62 84 GLY A N 1
ATOM 674 C CA . GLY A 1 84 ? 3.618 -3.039 -1.983 1.00 87.62 84 GLY A CA 1
ATOM 675 C C . GLY A 1 84 ? 5.031 -3.415 -2.419 1.00 87.62 84 GLY A C 1
ATOM 676 O O . GLY A 1 84 ? 5.311 -3.455 -3.615 1.00 87.62 84 GLY A O 1
ATOM 677 N N . ILE A 1 85 ? 5.899 -3.780 -1.467 1.00 88.50 85 ILE A N 1
ATOM 678 C CA . ILE A 1 85 ? 7.262 -4.243 -1.760 1.00 88.50 85 ILE A CA 1
ATOM 679 C C . ILE A 1 85 ? 7.230 -5.486 -2.652 1.00 88.50 85 ILE A C 1
ATOM 681 O O . ILE A 1 85 ? 7.915 -5.516 -3.671 1.00 88.50 85 ILE A O 1
ATOM 685 N N . ILE A 1 86 ? 6.417 -6.493 -2.316 1.00 86.88 86 ILE A N 1
ATOM 686 C CA . ILE A 1 86 ? 6.295 -7.722 -3.116 1.00 86.88 86 ILE A CA 1
ATOM 687 C C . ILE A 1 86 ? 5.790 -7.408 -4.531 1.00 86.88 86 ILE A C 1
ATOM 689 O O . ILE A 1 86 ? 6.341 -7.922 -5.506 1.00 86.88 86 ILE A O 1
ATOM 693 N N . GLY A 1 87 ? 4.778 -6.544 -4.655 1.00 84.25 87 GLY A N 1
ATOM 694 C CA . GLY A 1 87 ? 4.222 -6.133 -5.944 1.00 84.25 87 GLY A CA 1
ATOM 695 C C . GLY A 1 87 ? 5.251 -5.443 -6.843 1.00 84.25 87 GLY A C 1
ATOM 696 O O . GLY A 1 87 ? 5.362 -5.776 -8.021 1.00 84.25 87 GLY A O 1
ATOM 697 N N . ILE A 1 88 ? 6.055 -4.537 -6.279 1.00 80.31 88 ILE A N 1
ATOM 698 C CA . ILE A 1 88 ? 7.112 -3.820 -7.009 1.00 80.31 88 ILE A CA 1
ATOM 699 C C . ILE A 1 88 ? 8.277 -4.760 -7.357 1.00 80.31 88 ILE A C 1
ATOM 701 O O . ILE A 1 88 ? 8.750 -4.768 -8.497 1.00 80.31 88 ILE A O 1
ATOM 705 N N . LEU A 1 89 ? 8.722 -5.592 -6.407 1.00 78.25 89 LEU A N 1
ATOM 706 C CA . LEU A 1 89 ? 9.823 -6.542 -6.608 1.00 78.25 89 LEU A CA 1
ATOM 707 C C . LEU A 1 89 ? 9.522 -7.573 -7.700 1.00 78.25 89 LEU A C 1
ATOM 709 O O . LEU A 1 89 ? 10.440 -7.992 -8.406 1.00 78.25 89 LEU A O 1
ATOM 713 N N . GLY A 1 90 ? 8.248 -7.921 -7.907 1.00 69.75 90 GLY A N 1
ATOM 714 C CA . GLY A 1 90 ? 7.808 -8.770 -9.017 1.00 69.75 90 GLY A CA 1
ATOM 715 C C . GLY A 1 90 ? 8.242 -8.271 -10.406 1.00 69.75 90 GLY A C 1
ATOM 716 O O . GLY A 1 90 ? 8.287 -9.061 -11.349 1.00 69.75 90 GLY A O 1
ATOM 717 N N . HIS A 1 91 ? 8.627 -6.995 -10.534 1.00 69.44 91 HIS A N 1
ATOM 718 C CA . HIS A 1 91 ? 9.121 -6.382 -11.768 1.00 69.44 91 HIS A CA 1
ATOM 719 C C . HIS A 1 91 ? 10.546 -5.797 -11.659 1.00 69.44 91 HIS A C 1
ATOM 721 O O . HIS A 1 91 ? 10.995 -5.081 -12.556 1.00 69.44 91 HIS A O 1
ATOM 727 N N . ALA A 1 92 ? 11.301 -6.121 -10.602 1.00 60.09 92 ALA A N 1
ATOM 728 C CA . ALA A 1 92 ? 12.640 -5.566 -10.359 1.00 60.09 92 ALA A CA 1
ATOM 729 C C . ALA A 1 92 ? 13.631 -5.820 -11.512 1.00 60.09 92 ALA A C 1
ATOM 731 O O . ALA A 1 92 ? 14.461 -4.968 -11.816 1.00 60.09 92 ALA A O 1
ATOM 732 N N . ARG A 1 93 ? 13.506 -6.958 -12.211 1.00 56.19 93 ARG A N 1
ATOM 733 C CA . ARG A 1 93 ? 14.365 -7.303 -13.358 1.00 56.19 93 ARG A CA 1
ATOM 734 C C . ARG A 1 93 ? 14.291 -6.278 -14.492 1.00 56.19 93 ARG A C 1
ATOM 736 O O . ARG A 1 93 ? 15.325 -5.933 -15.044 1.00 56.19 93 ARG A O 1
ATOM 743 N N . SER A 1 94 ? 13.097 -5.765 -14.796 1.00 58.84 94 SER A N 1
ATOM 744 C CA . SER A 1 94 ? 12.920 -4.772 -15.863 1.00 58.84 94 SER A CA 1
ATOM 745 C C . SER A 1 94 ? 13.446 -3.394 -15.457 1.00 58.84 94 SER A C 1
ATOM 747 O O . SER A 1 94 ? 13.967 -2.665 -16.299 1.00 58.84 94 SER A O 1
ATOM 749 N N . PHE A 1 95 ? 13.338 -3.043 -14.169 1.00 58.28 95 PHE A N 1
ATOM 750 C CA . PHE A 1 95 ? 13.907 -1.807 -13.626 1.00 58.28 95 PHE A CA 1
ATOM 751 C C . PHE A 1 95 ? 15.437 -1.815 -13.655 1.00 58.28 95 PHE A C 1
ATOM 753 O O . PHE A 1 95 ? 16.028 -0.804 -14.019 1.00 58.28 95 PHE A O 1
ATOM 760 N N . LEU A 1 96 ? 16.069 -2.945 -13.327 1.00 59.19 96 LEU A N 1
ATOM 761 C CA . LEU A 1 96 ? 17.525 -3.094 -13.387 1.00 59.19 96 LEU A CA 1
ATOM 762 C C . LEU A 1 96 ? 18.046 -2.968 -14.822 1.00 59.19 96 LEU A C 1
ATOM 764 O O . LEU A 1 96 ? 18.936 -2.163 -15.072 1.00 59.19 96 LEU A O 1
ATOM 768 N N . THR A 1 97 ? 17.424 -3.651 -15.787 1.00 56.78 97 THR A N 1
ATOM 769 C CA . THR A 1 97 ? 17.809 -3.516 -17.202 1.00 56.78 97 THR A CA 1
ATOM 770 C C . THR A 1 97 ? 17.564 -2.112 -17.750 1.00 56.78 97 THR A C 1
ATOM 772 O O . THR A 1 97 ? 18.324 -1.649 -18.594 1.00 56.78 97 THR A O 1
AT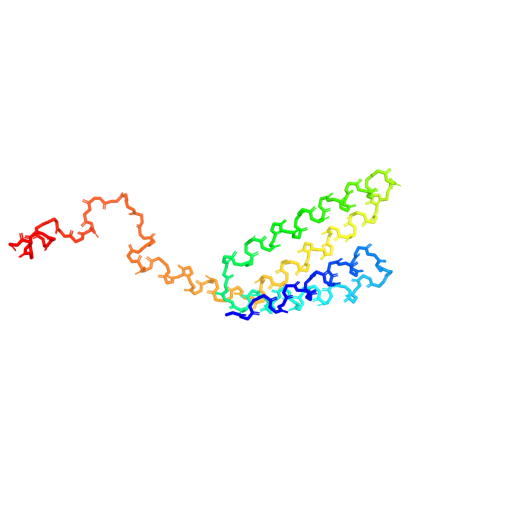OM 775 N N . LEU A 1 98 ? 16.528 -1.404 -17.276 1.00 59.16 98 LEU A N 1
ATOM 776 C CA . LEU A 1 98 ? 16.285 -0.012 -17.658 1.00 59.16 98 LEU A CA 1
ATOM 777 C C . LEU A 1 98 ? 17.308 0.938 -17.021 1.00 59.16 98 LEU A C 1
ATOM 779 O O . LEU A 1 98 ? 17.731 1.876 -17.686 1.00 59.16 98 LEU A O 1
ATOM 783 N N . GLN A 1 99 ? 17.729 0.701 -15.773 1.00 57.88 99 GLN A N 1
ATOM 784 C CA . GLN A 1 99 ? 18.823 1.454 -15.155 1.00 57.88 99 GLN A CA 1
ATOM 785 C C . GLN A 1 99 ? 20.128 1.252 -15.924 1.00 57.88 99 GLN A C 1
ATOM 787 O O . GLN A 1 99 ? 20.749 2.249 -16.291 1.00 57.88 99 GLN A O 1
ATOM 792 N N . GLU A 1 100 ? 20.487 0.004 -16.241 1.00 58.72 100 GLU A N 1
ATOM 793 C CA . GLU A 1 100 ? 21.668 -0.325 -17.046 1.00 58.72 100 GLU A CA 1
ATOM 794 C C . GLU A 1 100 ? 21.610 0.369 -18.415 1.00 58.72 100 GLU A C 1
ATOM 796 O O . GLU A 1 100 ? 22.541 1.081 -18.779 1.00 58.72 100 GLU A O 1
ATOM 801 N N . TYR A 1 101 ? 20.487 0.281 -19.137 1.00 49.69 101 TYR A N 1
ATOM 802 C CA . TYR A 1 101 ? 20.325 0.968 -20.426 1.00 49.69 101 TYR A CA 1
ATOM 803 C C . TYR A 1 101 ? 20.275 2.499 -20.316 1.00 49.69 101 TYR A C 1
ATOM 805 O O . TYR A 1 101 ? 20.727 3.191 -21.229 1.00 49.69 101 TYR A O 1
ATOM 813 N N . SER A 1 102 ? 19.737 3.058 -19.225 1.00 53.16 102 SER A N 1
ATOM 814 C CA . SER A 1 102 ? 19.663 4.513 -19.041 1.00 53.16 102 SER A CA 1
ATOM 815 C C . SER A 1 102 ? 21.047 5.146 -18.921 1.00 53.16 102 SER A C 1
ATOM 817 O O . SER A 1 102 ? 21.228 6.269 -19.395 1.00 53.16 102 SER A O 1
ATOM 819 N N . GLN A 1 103 ? 22.019 4.408 -18.365 1.00 52.41 103 GLN A N 1
ATOM 820 C CA . GLN A 1 103 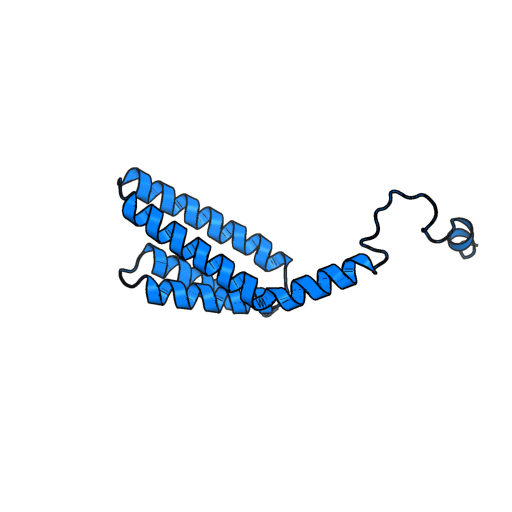? 23.406 4.855 -18.236 1.00 52.41 103 GLN A CA 1
ATOM 821 C C . GLN A 1 103 ? 24.153 4.893 -19.573 1.00 52.41 103 GLN A C 1
ATOM 823 O O . GLN A 1 103 ? 25.057 5.706 -19.732 1.00 52.41 103 GLN A O 1
ATOM 828 N N . PHE A 1 104 ? 23.745 4.083 -20.554 1.00 52.97 104 PHE A N 1
ATOM 829 C CA . PHE A 1 104 ? 24.312 4.103 -21.910 1.00 52.97 104 PHE A CA 1
ATOM 830 C C . PHE A 1 104 ? 23.509 4.966 -22.896 1.00 52.97 104 PHE A C 1
ATOM 832 O O . PHE A 1 104 ? 23.867 5.057 -24.070 1.00 52.97 104 PHE A O 1
ATOM 839 N N . SER A 1 105 ? 22.425 5.614 -22.453 1.00 43.50 105 SER A N 1
ATOM 840 C CA . SER A 1 105 ? 21.637 6.508 -23.305 1.00 43.50 105 SER A CA 1
ATOM 841 C C . SER A 1 105 ? 22.103 7.962 -23.168 1.00 43.50 105 SER A C 1
ATOM 843 O O . SER A 1 105 ? 22.293 8.466 -22.061 1.00 43.50 105 SER A O 1
ATOM 845 N N . ILE A 1 106 ? 22.165 8.682 -24.294 1.00 54.62 106 ILE A N 1
ATOM 846 C CA . ILE A 1 106 ? 22.450 10.133 -24.402 1.00 54.62 106 ILE A CA 1
ATOM 847 C C . ILE A 1 106 ? 21.500 11.002 -23.534 1.00 54.62 106 ILE A C 1
ATOM 849 O O . ILE A 1 106 ? 21.709 12.198 -23.368 1.00 54.62 106 ILE A O 1
ATOM 853 N N . ARG A 1 107 ? 20.446 10.416 -22.950 1.00 56.66 107 ARG A N 1
ATOM 854 C CA . ARG A 1 107 ? 19.432 11.093 -22.132 1.00 56.66 107 ARG A CA 1
ATOM 855 C C . ARG A 1 107 ? 19.632 10.966 -20.614 1.00 56.66 107 ARG A C 1
ATOM 857 O O . ARG A 1 107 ? 18.885 11.602 -19.877 1.00 56.66 107 ARG A O 1
ATOM 864 N N . GLY A 1 108 ? 20.583 10.144 -20.160 1.00 48.38 108 GLY A N 1
ATOM 865 C CA . GLY A 1 108 ? 20.901 9.918 -18.740 1.00 48.38 108 GLY A CA 1
ATOM 866 C C . GLY A 1 108 ? 22.331 10.302 -18.340 1.00 48.38 108 GLY A C 1
ATOM 867 O O . GLY A 1 108 ? 22.647 10.325 -17.152 1.00 48.38 108 GLY A O 1
ATOM 868 N N . GLY A 1 109 ? 23.189 10.626 -19.312 1.00 44.72 109 GLY A N 1
ATOM 869 C CA . GLY A 1 109 ? 24.523 11.159 -19.061 1.00 44.72 109 GLY A CA 1
ATOM 870 C C . GLY A 1 109 ? 24.433 12.575 -18.503 1.00 44.72 109 GLY A C 1
ATOM 871 O O . GLY A 1 109 ? 23.874 13.466 -19.137 1.00 44.72 109 GLY A O 1
ATOM 872 N N . SER A 1 110 ? 24.961 12.757 -17.296 1.00 43.78 110 SER A N 1
ATOM 873 C CA . SER A 1 110 ? 25.148 14.044 -16.634 1.00 43.78 110 SER A CA 1
ATOM 874 C C . SER A 1 110 ? 25.611 15.117 -17.626 1.00 43.78 110 SER A C 1
ATOM 876 O O . SER A 1 110 ? 26.691 15.010 -18.203 1.00 43.78 110 SER A O 1
ATOM 878 N N . ALA A 1 111 ? 24.815 16.172 -17.799 1.00 45.66 111 ALA A N 1
ATOM 879 C CA . ALA A 1 111 ? 25.191 17.380 -18.533 1.00 45.66 111 ALA A CA 1
ATOM 880 C C . ALA A 1 111 ? 26.225 18.223 -17.749 1.00 45.66 111 ALA A C 1
ATOM 882 O O . ALA A 1 111 ? 26.093 19.440 -17.652 1.00 45.66 111 ALA A O 1
ATOM 883 N N . LEU A 1 112 ? 27.216 17.576 -17.129 1.00 47.50 112 LEU A N 1
ATOM 884 C CA . LEU A 1 112 ? 28.249 18.204 -16.301 1.00 47.50 112 LEU A CA 1
ATOM 885 C C . LEU A 1 112 ? 29.666 17.783 -16.701 1.00 47.50 112 LEU A C 1
ATOM 887 O O . LEU A 1 112 ? 30.570 17.843 -15.875 1.00 47.50 112 LEU A O 1
ATOM 891 N N . ASP A 1 113 ? 29.882 17.411 -17.961 1.00 42.59 113 ASP A N 1
ATOM 892 C CA . ASP A 1 113 ? 31.229 17.486 -18.519 1.00 42.59 113 ASP A CA 1
ATOM 893 C C . ASP A 1 113 ? 31.173 18.014 -19.954 1.00 42.59 113 ASP A C 1
ATOM 895 O O . ASP A 1 113 ? 30.579 17.417 -20.857 1.00 42.59 113 ASP A O 1
ATOM 899 N N . GLY A 1 114 ? 31.690 19.227 -20.128 1.00 50.53 114 GLY A N 1
ATOM 900 C CA . GLY A 1 114 ? 31.449 20.112 -21.265 1.00 50.53 114 GLY A CA 1
ATOM 901 C C . GLY A 1 114 ? 32.154 19.708 -22.558 1.00 50.53 114 GLY A C 1
ATOM 902 O O . GLY A 1 114 ? 32.906 20.508 -23.105 1.00 50.53 114 GLY A O 1
ATOM 903 N N . SER A 1 115 ? 31.926 18.499 -23.075 1.00 49.94 115 SER A N 1
ATOM 904 C CA . SER A 1 115 ? 32.508 18.089 -24.365 1.00 49.94 115 SER A CA 1
ATOM 905 C C . SER A 1 115 ? 31.818 16.932 -25.107 1.00 49.94 115 SER A C 1
ATOM 907 O O . SER A 1 115 ? 32.384 16.422 -26.069 1.00 49.94 115 SER A O 1
ATOM 909 N N . SER A 1 116 ? 30.599 16.517 -24.737 1.00 51.59 116 SER A N 1
ATOM 910 C CA . SER A 1 116 ? 29.934 15.352 -25.369 1.00 51.59 116 SER A CA 1
ATOM 911 C C . SER A 1 116 ? 28.520 15.615 -25.912 1.00 51.59 116 SER A C 1
ATOM 913 O O . SER A 1 116 ? 27.703 14.705 -26.038 1.00 51.59 116 SER A O 1
ATOM 915 N N . GLY A 1 117 ? 28.229 16.863 -26.284 1.00 57.50 117 GLY A N 1
ATOM 916 C CA . GLY A 1 117 ? 27.103 17.200 -27.159 1.00 57.50 117 GLY A CA 1
ATOM 917 C C . GLY A 1 117 ? 27.544 17.277 -28.623 1.00 57.50 117 GLY A C 1
ATOM 918 O O . GLY A 1 117 ? 28.705 17.569 -28.906 1.00 57.50 117 GLY A O 1
ATOM 919 N N . LEU A 1 118 ? 26.614 17.036 -29.554 1.00 58.16 118 LEU A N 1
ATOM 920 C CA . LEU A 1 118 ? 26.801 17.277 -30.989 1.00 58.16 118 LEU A CA 1
ATOM 921 C C . LEU A 1 118 ? 27.387 18.685 -31.182 1.00 58.16 118 LEU A C 1
ATOM 923 O O . LEU A 1 118 ? 26.807 19.653 -30.686 1.00 58.16 118 LEU A O 1
ATOM 927 N N . SER A 1 119 ? 28.554 18.794 -31.825 1.00 59.62 119 SER A N 1
ATOM 928 C CA . SER A 1 119 ? 29.277 20.063 -31.897 1.00 59.62 119 SER A CA 1
ATOM 929 C C . SER A 1 119 ? 28.382 21.146 -32.493 1.00 59.62 119 SER A C 1
ATOM 931 O O . SER A 1 119 ? 27.671 20.916 -33.471 1.00 59.62 119 SER A O 1
ATOM 933 N N . THR A 1 120 ? 28.434 22.349 -31.922 1.00 61.78 120 THR A N 1
ATOM 934 C CA . THR A 1 120 ? 27.674 23.515 -32.396 1.00 61.78 120 THR A CA 1
ATOM 935 C C . THR A 1 120 ? 27.841 23.723 -33.907 1.00 61.78 120 THR A C 1
ATOM 937 O O . THR A 1 120 ? 26.890 24.064 -34.602 1.00 61.78 120 THR A O 1
ATOM 940 N N . SER A 1 121 ? 29.022 23.401 -34.445 1.00 58.38 121 SER A N 1
ATOM 941 C CA . SER A 1 121 ? 29.322 23.414 -35.880 1.00 58.38 121 SER A CA 1
ATOM 942 C C . SER A 1 121 ? 28.459 22.469 -36.730 1.00 58.38 121 SER A C 1
ATOM 944 O O . SER A 1 121 ? 28.121 22.823 -37.853 1.00 58.38 121 SER A O 1
ATOM 946 N N . TYR A 1 122 ? 28.068 21.298 -36.222 1.00 65.50 122 TYR A N 1
ATOM 947 C CA . TYR A 1 122 ? 27.211 20.353 -36.942 1.00 65.50 122 TYR A CA 1
ATOM 948 C C . TYR A 1 122 ? 25.743 20.805 -36.952 1.00 65.50 122 TYR A C 1
ATOM 950 O O . TYR A 1 122 ? 25.055 20.645 -37.958 1.00 65.50 122 TYR A O 1
ATOM 958 N N . ALA A 1 123 ? 25.267 21.421 -35.864 1.00 63.03 123 ALA A N 1
ATOM 959 C CA . ALA A 1 123 ? 23.903 21.950 -35.786 1.00 63.03 123 ALA A CA 1
ATOM 960 C C . ALA A 1 123 ? 23.658 23.109 -36.775 1.00 63.03 123 ALA A C 1
ATOM 962 O O . ALA A 1 123 ? 22.570 23.212 -37.334 1.00 63.03 123 ALA A O 1
ATOM 963 N N . PHE A 1 124 ? 24.676 23.935 -37.044 1.00 65.81 124 PHE 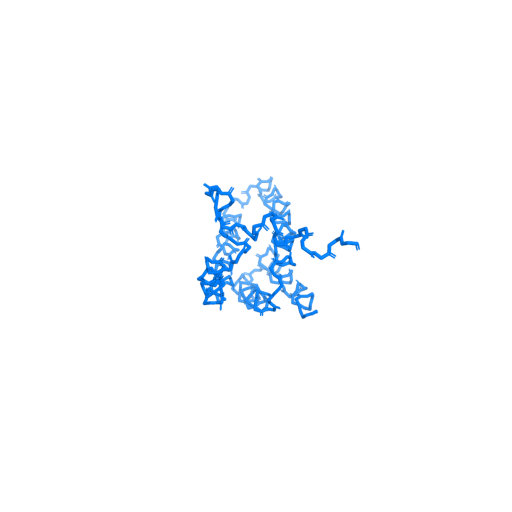A N 1
ATOM 964 C CA . PHE A 1 124 ? 24.593 25.053 -37.995 1.00 65.81 124 PHE A CA 1
ATOM 965 C C . PHE A 1 124 ? 24.938 24.686 -39.449 1.00 65.81 124 PHE A C 1
ATOM 967 O O . PHE A 1 124 ? 24.788 25.520 -40.337 1.00 65.81 124 PHE A O 1
ATOM 974 N N . ALA A 1 125 ? 25.363 23.450 -39.731 1.00 69.12 125 ALA A N 1
ATOM 975 C CA . ALA A 1 125 ? 25.720 23.029 -41.091 1.00 69.12 125 ALA A CA 1
ATOM 976 C C . ALA A 1 125 ? 24.509 22.898 -42.040 1.00 69.12 125 ALA A C 1
ATOM 978 O O . ALA A 1 125 ? 24.686 22.887 -43.255 1.00 69.12 125 ALA A O 1
ATOM 979 N N . TRP A 1 126 ? 23.289 22.812 -41.498 1.00 64.00 126 TRP A N 1
ATOM 980 C CA . TRP A 1 126 ? 22.052 22.585 -42.259 1.00 64.00 126 TRP A CA 1
ATOM 981 C C . TRP A 1 126 ? 21.054 23.752 -42.190 1.00 64.00 126 TRP A C 1
ATOM 983 O O . TRP A 1 126 ? 19.928 23.601 -42.653 1.00 64.00 126 TRP A O 1
ATOM 993 N N . SER A 1 127 ? 21.436 24.903 -41.621 1.00 59.75 127 SER A N 1
ATOM 994 C CA . SER A 1 127 ? 20.570 26.091 -41.524 1.00 59.75 127 SER A CA 1
ATOM 995 C C . SER A 1 127 ? 20.940 27.194 -42.531 1.00 59.75 127 SER A C 1
ATOM 997 O O . SER A 1 127 ? 21.029 28.361 -42.145 1.00 59.75 127 SER A O 1
ATOM 999 N N . GLN A 1 128 ? 21.212 26.823 -43.787 1.00 51.88 128 GLN A N 1
ATOM 1000 C CA . GLN A 1 128 ? 21.247 27.787 -44.900 1.00 51.88 128 GLN A CA 1
ATOM 1001 C C . GLN A 1 128 ? 19.824 28.216 -45.256 1.00 51.88 128 GLN A C 1
ATOM 1003 O O . GLN A 1 128 ? 18.961 27.314 -45.364 1.00 51.88 128 GLN A O 1
#

Sequence (128 aa):
NAALAYAPWVLAGYWKLTHSKNKLAGLLLFCVAMALEVRAGHPQITYYFMYLIGFLWISDSWKLIKEKELKQFGIITALLFIGGIIGILGHARSFLTLQEYSQFSIRGGSALDGSSGLSTSYAFAWSQ